Protein AF-A0A2A4IWB9-F1 (afdb_monomer_lite)

Organism: Heliothis virescens (NCBI:txid7102)

Structure (mmCIF, N/CA/C/O backbone):
data_AF-A0A2A4IWB9-F1
#
_entry.id   AF-A0A2A4IWB9-F1
#
loop_
_atom_site.group_PDB
_atom_site.id
_atom_site.type_symbol
_atom_site.label_atom_id
_atom_site.label_alt_id
_atom_site.label_comp_id
_atom_site.label_asym_id
_atom_site.label_entity_id
_atom_site.label_seq_id
_atom_site.pdbx_PDB_ins_code
_atom_site.Cartn_x
_atom_site.Cartn_y
_atom_site.Cartn_z
_atom_site.occupancy
_atom_site.B_iso_or_equiv
_atom_site.auth_seq_id
_atom_site.auth_comp_id
_atom_site.auth_asym_id
_atom_site.auth_atom_id
_atom_site.pdbx_PDB_model_num
ATOM 1 N N . VAL A 1 1 ? -9.520 -12.051 16.606 1.00 91.75 1 VAL A N 1
ATOM 2 C CA . VAL A 1 1 ? -8.739 -12.053 15.351 1.00 91.75 1 VAL A CA 1
ATOM 3 C C . VAL A 1 1 ? -8.852 -13.426 14.713 1.00 91.75 1 VAL A C 1
ATOM 5 O O . VAL A 1 1 ? -9.190 -14.359 15.436 1.00 91.75 1 VAL A O 1
ATOM 8 N N . ASP A 1 2 ? -8.651 -13.540 13.403 1.00 93.00 2 ASP A N 1
ATOM 9 C CA . ASP A 1 2 ? -8.650 -14.817 12.680 1.00 93.00 2 ASP A CA 1
ATOM 10 C C . ASP A 1 2 ? -7.258 -15.488 12.678 1.00 93.00 2 ASP A C 1
ATOM 12 O O . ASP A 1 2 ? -6.356 -15.073 13.409 1.00 93.00 2 ASP A O 1
ATOM 16 N N . ALA A 1 3 ? -7.080 -16.532 11.861 1.00 94.56 3 ALA A N 1
ATOM 17 C CA . ALA A 1 3 ? -5.820 -17.271 11.741 1.00 94.56 3 ALA A CA 1
ATOM 18 C C . ALA A 1 3 ? -4.653 -16.445 11.159 1.00 94.56 3 ALA A C 1
ATOM 20 O O . ALA A 1 3 ? -3.499 -16.801 11.378 1.00 94.56 3 ALA A O 1
ATOM 21 N N . LEU A 1 4 ? -4.934 -15.350 10.444 1.00 94.19 4 LEU A N 1
ATOM 22 C CA . LEU A 1 4 ? -3.927 -14.407 9.941 1.00 94.19 4 LEU A CA 1
ATOM 23 C C . LEU A 1 4 ? -3.646 -13.286 10.952 1.00 94.19 4 LEU A C 1
ATOM 25 O O . LEU A 1 4 ? -2.845 -12.386 10.697 1.00 94.19 4 LEU A O 1
ATOM 29 N N . GLY A 1 5 ? -4.314 -13.317 12.106 1.00 96.56 5 GLY A N 1
ATOM 30 C CA . GLY A 1 5 ? -4.298 -12.228 13.064 1.00 96.56 5 GLY A CA 1
ATOM 31 C C . GLY A 1 5 ? -5.115 -11.025 12.601 1.00 96.56 5 GLY A C 1
ATOM 32 O O . GLY A 1 5 ? -5.017 -9.979 13.234 1.00 96.56 5 GLY A O 1
ATOM 33 N N . ASP A 1 6 ? -5.930 -11.131 11.550 1.00 96.44 6 ASP A N 1
ATOM 34 C CA . ASP A 1 6 ? -6.782 -10.031 11.109 1.00 96.44 6 ASP A CA 1
ATOM 35 C C . ASP A 1 6 ? -7.928 -9.842 12.117 1.00 96.44 6 ASP A C 1
ATOM 37 O O . ASP A 1 6 ? -8.538 -10.797 12.613 1.00 96.44 6 ASP A O 1
ATOM 41 N N . ASN A 1 7 ? -8.243 -8.592 12.451 1.00 95.62 7 ASN A N 1
ATOM 42 C CA . ASN A 1 7 ? -9.539 -8.271 13.041 1.00 95.62 7 ASN A CA 1
ATOM 43 C C . ASN A 1 7 ? -10.563 -8.005 11.921 1.00 95.62 7 ASN A C 1
ATOM 45 O O . ASN A 1 7 ? -10.236 -8.107 10.740 1.00 95.62 7 ASN A O 1
ATOM 49 N N . LEU A 1 8 ? -11.803 -7.648 12.271 1.00 95.81 8 LEU A N 1
ATOM 50 C CA . LEU A 1 8 ? -12.841 -7.425 11.259 1.00 95.81 8 LEU A CA 1
ATOM 51 C C . LEU A 1 8 ? -12.489 -6.290 10.277 1.00 95.81 8 LEU A C 1
ATOM 53 O O . LEU A 1 8 ? -12.754 -6.422 9.087 1.00 95.81 8 LEU A O 1
ATOM 57 N N . VAL A 1 9 ? -11.839 -5.219 10.747 1.00 96.62 9 VAL A N 1
ATOM 58 C CA . VAL A 1 9 ? -11.395 -4.092 9.904 1.00 96.62 9 VAL A CA 1
ATOM 59 C C . VAL A 1 9 ? -10.368 -4.575 8.876 1.00 96.62 9 VAL A C 1
ATOM 61 O O . VAL A 1 9 ? -10.542 -4.351 7.677 1.00 96.62 9 VAL A O 1
ATOM 64 N N . THR A 1 10 ? -9.339 -5.305 9.316 1.00 97.38 10 THR A N 1
ATOM 65 C CA . THR A 1 10 ? -8.311 -5.862 8.423 1.00 97.38 10 THR A CA 1
ATOM 66 C C . THR A 1 10 ? -8.891 -6.911 7.470 1.00 97.38 10 THR A C 1
ATOM 68 O O . THR A 1 10 ? -8.558 -6.905 6.287 1.00 97.38 10 THR A O 1
ATOM 71 N N . ALA A 1 11 ? -9.820 -7.753 7.931 1.00 97.19 11 ALA A N 1
ATOM 72 C CA . ALA A 1 11 ? -10.489 -8.746 7.094 1.00 97.19 11 ALA A CA 1
ATOM 73 C C . ALA A 1 11 ? -11.358 -8.094 6.001 1.00 97.19 11 ALA A C 1
ATOM 75 O O . ALA A 1 11 ? -11.317 -8.524 4.846 1.00 97.19 11 ALA A O 1
ATOM 76 N N . CYS A 1 12 ? -12.098 -7.024 6.319 1.00 97.50 12 CYS A N 1
ATOM 77 C CA . CYS A 1 12 ? -12.828 -6.233 5.324 1.00 97.50 12 CYS A CA 1
ATOM 78 C C . CYS A 1 12 ? -11.873 -5.586 4.312 1.00 97.50 12 CYS A C 1
ATOM 80 O O . CYS A 1 12 ? -12.123 -5.651 3.109 1.00 97.50 12 CYS A O 1
ATOM 82 N N . ALA A 1 13 ? -10.750 -5.032 4.777 1.00 97.94 13 ALA A N 1
ATOM 83 C CA . ALA A 1 13 ? -9.735 -4.458 3.899 1.00 97.94 13 ALA A CA 1
ATOM 84 C C . ALA A 1 13 ? -9.101 -5.506 2.964 1.00 97.94 13 ALA A C 1
ATOM 86 O O . ALA A 1 13 ? -8.888 -5.259 1.773 1.00 97.94 13 ALA A O 1
ATOM 87 N N . ARG A 1 14 ? -8.871 -6.720 3.475 1.00 97.19 14 ARG A N 1
ATOM 88 C CA . ARG A 1 14 ? -8.419 -7.868 2.687 1.00 97.19 14 ARG A CA 1
ATOM 89 C C . ARG A 1 14 ? -9.464 -8.317 1.677 1.00 97.19 14 ARG A C 1
ATOM 91 O O . ARG A 1 14 ? -9.095 -8.660 0.561 1.00 97.19 14 ARG A O 1
ATOM 98 N N . ALA A 1 15 ? -10.743 -8.323 2.037 1.00 97.56 15 ALA A N 1
ATOM 99 C CA . ALA A 1 15 ? -11.825 -8.719 1.140 1.00 97.56 15 ALA A CA 1
ATOM 100 C C . ALA A 1 15 ? -12.001 -7.761 -0.052 1.00 97.56 15 ALA A C 1
ATOM 102 O O . ALA A 1 15 ? -12.502 -8.188 -1.092 1.00 97.56 15 ALA A O 1
ATOM 103 N N . GLY A 1 16 ? -11.547 -6.514 0.091 1.00 97.88 16 GLY A N 1
ATOM 104 C CA . GLY A 1 16 ? -11.518 -5.501 -0.958 1.00 97.88 16 GLY A CA 1
ATOM 105 C C . GLY A 1 16 ? -12.799 -4.688 -1.070 1.00 97.88 16 GLY A C 1
ATOM 106 O O . GLY A 1 16 ? -13.587 -4.614 -0.123 1.00 97.88 16 GLY A O 1
ATOM 107 N N . ASP A 1 17 ? -13.009 -4.074 -2.236 1.00 98.44 17 ASP A N 1
ATOM 108 C CA . ASP A 1 17 ? -14.052 -3.057 -2.432 1.00 98.44 17 ASP A CA 1
ATOM 109 C C . ASP A 1 17 ? -15.468 -3.589 -2.150 1.00 98.44 17 ASP A C 1
ATOM 111 O O . ASP A 1 17 ? -16.337 -2.837 -1.716 1.00 98.44 17 ASP A O 1
ATOM 115 N N . ARG A 1 18 ? -15.690 -4.906 -2.265 1.00 97.56 18 ARG A N 1
ATOM 116 C CA . ARG A 1 18 ? -16.959 -5.564 -1.899 1.00 97.56 18 ARG A CA 1
ATOM 117 C C . ARG A 1 18 ? -17.368 -5.375 -0.429 1.00 97.56 18 ARG A C 1
ATOM 119 O O . ARG A 1 18 ? -18.516 -5.617 -0.077 1.00 97.56 18 ARG A O 1
ATOM 126 N N . CYS A 1 19 ? -16.417 -5.037 0.443 1.00 97.75 19 CYS A N 1
ATOM 127 C CA . CYS A 1 19 ? -16.634 -4.804 1.869 1.00 97.75 19 CYS A CA 1
ATOM 128 C C . CYS A 1 19 ? -16.378 -3.343 2.264 1.00 97.75 19 CYS A C 1
ATOM 130 O O . CYS A 1 19 ? -16.340 -3.054 3.457 1.00 97.75 19 CYS A O 1
ATOM 132 N N . ALA A 1 20 ? -16.187 -2.429 1.310 1.00 96.50 20 ALA A N 1
ATOM 133 C CA . ALA A 1 20 ? -15.824 -1.046 1.607 1.00 96.50 20 ALA A CA 1
ATOM 134 C C . ALA A 1 20 ? -16.942 -0.268 2.325 1.00 96.50 20 ALA A C 1
ATOM 136 O O . ALA A 1 20 ? -16.641 0.466 3.260 1.00 96.50 20 ALA A O 1
ATOM 137 N N . ASP A 1 21 ? -18.214 -0.493 1.984 1.00 94.94 21 ASP A N 1
ATOM 138 C CA . ASP A 1 21 ? -19.341 0.139 2.692 1.00 94.94 21 ASP A CA 1
ATOM 139 C C . ASP A 1 21 ? -19.439 -0.348 4.142 1.00 94.94 21 ASP A C 1
ATOM 141 O O . ASP A 1 21 ? -19.580 0.444 5.074 1.00 94.94 21 ASP A O 1
ATOM 145 N N . VAL A 1 22 ? -19.281 -1.661 4.346 1.00 94.94 22 VAL A N 1
ATOM 146 C CA . VAL A 1 22 ? -19.213 -2.257 5.688 1.00 94.94 22 VAL A CA 1
ATOM 147 C C . VAL A 1 22 ? -18.039 -1.660 6.456 1.00 94.94 22 VAL A C 1
ATOM 149 O O . VAL A 1 22 ? -18.205 -1.228 7.590 1.00 94.94 22 VAL A O 1
ATOM 152 N N . LEU A 1 23 ? -16.862 -1.585 5.833 1.00 96.12 23 LEU A N 1
ATOM 153 C CA . LEU A 1 23 ? -15.671 -0.989 6.429 1.00 96.12 23 LEU A CA 1
ATOM 154 C C . LEU A 1 23 ? -15.901 0.477 6.816 1.00 96.12 23 LEU A C 1
ATOM 156 O O . LEU A 1 23 ? -15.485 0.886 7.895 1.00 96.12 23 LEU A O 1
ATOM 160 N N . SER A 1 24 ? -16.591 1.245 5.974 1.00 94.19 24 SER A N 1
ATOM 161 C CA . SER A 1 24 ? -16.942 2.640 6.245 1.00 94.19 24 SER A CA 1
ATOM 162 C C . SER A 1 24 ? -17.816 2.764 7.495 1.00 94.19 24 SER A C 1
ATOM 164 O O . SER A 1 24 ? -17.510 3.552 8.388 1.00 94.19 24 SER A O 1
ATOM 166 N N . GLU A 1 25 ? -18.837 1.913 7.633 1.00 91.81 25 GLU A N 1
ATOM 167 C CA . GLU A 1 25 ? -19.667 1.876 8.843 1.00 91.81 25 GLU A CA 1
ATOM 168 C C . GLU A 1 25 ? -18.884 1.437 10.088 1.00 91.81 25 GLU A C 1
ATOM 170 O O . GLU A 1 25 ? -19.118 1.970 11.172 1.00 91.81 25 GLU A O 1
ATOM 175 N N . LEU A 1 26 ? -17.930 0.508 9.949 1.00 91.94 26 LEU A N 1
ATOM 176 C CA . LEU A 1 26 ? -17.078 0.065 11.060 1.00 91.94 26 LEU A CA 1
ATOM 177 C C . LEU A 1 26 ? -16.132 1.163 11.563 1.00 91.94 26 LEU A C 1
ATOM 179 O O . LEU A 1 26 ? -15.784 1.172 12.744 1.00 91.94 26 LEU A O 1
ATOM 183 N N . LEU A 1 27 ? -15.697 2.059 10.675 1.00 90.94 27 LEU A N 1
ATOM 184 C CA . LEU A 1 27 ? -14.793 3.169 10.988 1.00 90.94 27 LEU A CA 1
ATOM 185 C C . LEU A 1 27 ? -15.536 4.433 11.434 1.00 90.94 27 LEU A C 1
ATOM 187 O O . LEU A 1 27 ? -14.923 5.355 11.972 1.00 90.94 27 LEU A O 1
ATOM 191 N N . ARG A 1 28 ? -16.856 4.487 11.235 1.00 85.88 28 ARG A N 1
ATOM 192 C CA . ARG A 1 28 ? -17.671 5.650 11.569 1.00 85.88 28 ARG A CA 1
ATOM 193 C C . ARG A 1 28 ? -17.711 5.873 13.082 1.00 85.88 28 ARG A C 1
ATOM 195 O O . ARG A 1 28 ? -18.301 5.089 13.824 1.00 85.88 28 ARG A O 1
ATOM 202 N N . SER A 1 29 ? -17.161 6.996 13.537 1.00 74.06 29 SER A N 1
ATOM 203 C CA . SER A 1 29 ? -17.349 7.453 14.916 1.00 74.06 29 SER A CA 1
ATOM 204 C C . SER A 1 29 ? -18.809 7.875 15.121 1.00 74.06 29 SER A C 1
ATOM 206 O O . SER A 1 29 ? -19.330 8.697 14.365 1.00 74.06 29 SER A O 1
ATOM 208 N N . ARG A 1 30 ? -19.497 7.290 16.108 1.00 76.69 30 ARG A N 1
ATOM 209 C CA . ARG A 1 30 ? -20.857 7.690 16.503 1.00 76.69 30 ARG A CA 1
ATOM 210 C C . ARG A 1 30 ? -20.791 8.360 17.871 1.00 76.69 30 ARG A C 1
ATOM 212 O O . ARG A 1 30 ? -20.402 7.718 18.839 1.00 76.69 30 ARG A O 1
ATOM 219 N N . ASP A 1 31 ? -21.169 9.635 17.925 1.00 72.69 31 ASP A N 1
ATOM 220 C CA . ASP A 1 31 ? -21.595 10.363 19.129 1.00 72.69 31 ASP A CA 1
ATOM 221 C C . ASP A 1 31 ? -20.774 10.089 20.403 1.00 72.69 31 ASP A C 1
ATOM 223 O O . ASP A 1 31 ? -21.306 9.703 21.444 1.00 72.69 31 ASP A O 1
ATOM 227 N N . GLY A 1 32 ? -19.449 10.258 20.321 1.00 72.50 32 GLY A N 1
ATOM 228 C CA . GLY A 1 32 ? -18.552 10.142 21.478 1.00 72.50 32 GLY A CA 1
ATOM 229 C C . GLY A 1 32 ? -18.387 8.726 22.041 1.00 72.50 32 GLY A C 1
ATOM 230 O O . GLY A 1 32 ? -17.746 8.560 23.077 1.00 72.50 32 GLY A O 1
ATOM 231 N N . GLN A 1 33 ? -18.933 7.703 21.377 1.00 75.75 33 GLN A N 1
ATOM 232 C CA . GLN A 1 33 ? -18.697 6.312 21.741 1.00 75.75 33 GLN A CA 1
ATOM 233 C C . GLN A 1 33 ? -17.322 5.856 21.238 1.00 75.75 33 GLN A C 1
ATOM 235 O O . GLN A 1 33 ? -16.928 6.200 20.118 1.00 75.75 33 GLN A O 1
ATOM 240 N N . PRO A 1 34 ? -16.581 5.066 22.034 1.00 71.06 34 PRO A N 1
ATOM 241 C CA . PRO A 1 34 ? -15.329 4.487 21.578 1.00 71.06 34 PRO A CA 1
ATOM 242 C C . PRO A 1 34 ? -15.585 3.555 20.381 1.00 71.06 34 PRO A C 1
ATOM 244 O O . PRO A 1 34 ? -16.632 2.900 20.321 1.00 71.06 34 PRO A O 1
ATOM 247 N N . PRO A 1 35 ? -14.644 3.463 19.427 1.00 74.75 35 PRO A N 1
ATOM 248 C CA . PRO A 1 35 ? -14.807 2.589 18.276 1.00 74.75 35 PRO A CA 1
ATOM 249 C C . PRO A 1 35 ? -14.941 1.129 18.731 1.00 74.75 35 PRO A C 1
ATOM 251 O O . PRO A 1 35 ? -14.172 0.647 19.564 1.00 74.75 35 PRO A O 1
ATOM 254 N N . LEU A 1 36 ? -15.926 0.417 18.171 1.00 78.12 36 LEU A N 1
ATOM 255 C CA . LEU A 1 36 ? -16.215 -0.984 18.517 1.00 78.12 36 LEU A CA 1
ATOM 256 C C . LEU A 1 36 ? -15.056 -1.927 18.169 1.00 78.12 36 LEU A C 1
ATOM 258 O O . LEU A 1 36 ? -14.877 -2.973 18.792 1.00 78.12 36 LEU A O 1
ATOM 262 N N . PHE A 1 37 ? -14.265 -1.548 17.170 1.00 85.19 37 PHE A N 1
ATOM 263 C CA . PHE A 1 37 ? -13.088 -2.275 16.722 1.00 85.19 37 PHE A CA 1
ATOM 264 C C . PHE A 1 37 ? -11.850 -1.403 16.883 1.00 85.19 37 PHE A C 1
ATOM 266 O O . PHE A 1 37 ? -11.936 -0.182 16.949 1.00 85.19 37 PHE A O 1
ATOM 273 N N . ARG A 1 38 ? -10.678 -2.037 16.927 1.00 89.44 38 ARG A N 1
ATOM 274 C CA . ARG A 1 38 ? -9.390 -1.337 16.909 1.00 89.44 38 ARG A CA 1
ATOM 275 C C . ARG A 1 38 ? -8.975 -1.130 15.445 1.00 89.44 38 ARG A C 1
ATOM 277 O O . ARG A 1 38 ? -8.496 -2.096 14.852 1.00 89.44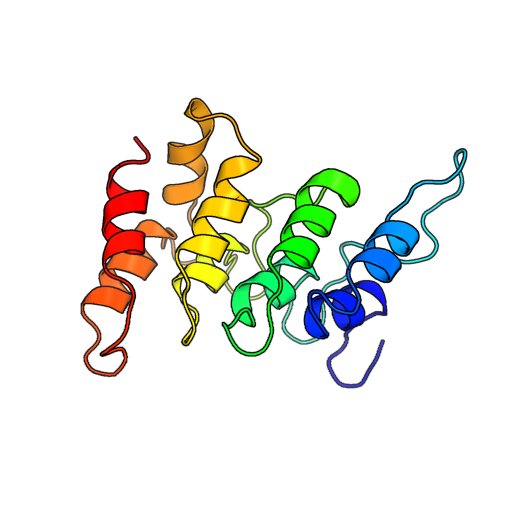 38 ARG A O 1
ATOM 284 N N . PRO A 1 39 ? -9.175 0.052 14.833 1.00 89.69 39 PRO A N 1
ATOM 285 C CA . PRO A 1 39 ? -8.870 0.251 13.414 1.00 89.69 39 PRO A CA 1
ATOM 286 C C . PRO A 1 39 ? -7.379 0.062 13.107 1.00 89.69 39 PRO A C 1
ATOM 288 O O . PRO A 1 39 ? -7.037 -0.650 12.169 1.00 89.69 39 PRO A O 1
ATOM 291 N N . HIS A 1 40 ? -6.496 0.576 13.964 1.00 91.50 40 HIS A N 1
ATOM 292 C CA . HIS A 1 40 ? -5.035 0.469 13.822 1.00 91.50 40 HIS A CA 1
ATOM 293 C C . HIS A 1 40 ? -4.458 -0.858 14.348 1.00 91.50 40 HIS A C 1
ATOM 295 O O . HIS A 1 40 ? -3.298 -0.944 14.734 1.00 91.50 40 HIS A O 1
ATOM 301 N N . HIS A 1 41 ? -5.276 -1.910 14.420 1.00 94.38 41 HIS A N 1
ATOM 302 C CA . HIS A 1 41 ? -4.796 -3.248 14.757 1.00 94.38 41 HIS A CA 1
ATOM 303 C C . HIS A 1 41 ? -3.837 -3.758 13.678 1.00 94.38 41 HIS A C 1
ATOM 305 O O . HIS A 1 41 ? -4.150 -3.693 12.487 1.00 94.38 41 HIS A O 1
ATOM 311 N N . THR A 1 42 ? -2.708 -4.322 14.100 1.00 96.88 42 THR A N 1
ATOM 312 C CA . THR A 1 42 ? -1.758 -4.998 13.216 1.00 96.88 42 THR A CA 1
ATOM 313 C C . THR A 1 42 ? -1.963 -6.507 13.264 1.00 96.88 42 THR A C 1
ATOM 315 O O . THR A 1 42 ? -2.146 -7.100 14.328 1.00 96.88 42 THR A O 1
ATOM 318 N N . ASN A 1 43 ? -1.975 -7.143 12.095 1.00 97.31 43 ASN A N 1
ATOM 319 C CA . ASN A 1 43 ? -2.145 -8.589 11.992 1.00 97.31 43 ASN A CA 1
ATOM 320 C C . ASN A 1 43 ? -0.848 -9.355 12.315 1.00 97.31 43 ASN A C 1
ATOM 322 O O . ASN A 1 43 ? 0.149 -8.761 12.726 1.00 97.31 43 ASN A O 1
ATOM 326 N N . ALA A 1 44 ? -0.837 -10.679 12.121 1.00 96.94 44 ALA A N 1
ATOM 327 C CA . ALA A 1 44 ? 0.338 -11.506 12.418 1.00 96.94 44 ALA A CA 1
ATOM 328 C C . ALA A 1 44 ? 1.572 -11.143 11.567 1.00 96.94 44 ALA A C 1
ATOM 330 O O . ALA A 1 44 ? 2.703 -11.422 11.964 1.00 96.94 44 ALA A O 1
ATOM 331 N N . ASP A 1 45 ? 1.370 -10.480 10.424 1.00 95.69 45 ASP A N 1
ATOM 332 C CA . ASP A 1 45 ? 2.446 -9.956 9.586 1.00 95.69 45 ASP A CA 1
ATOM 333 C C . ASP A 1 45 ? 2.931 -8.563 9.994 1.00 95.69 45 ASP A C 1
ATOM 335 O O . ASP A 1 45 ? 3.889 -8.064 9.407 1.00 95.69 45 ASP A O 1
ATOM 339 N N . GLY A 1 46 ? 2.317 -7.950 11.007 1.00 97.50 46 GLY A N 1
ATOM 340 C CA . GLY A 1 46 ? 2.608 -6.579 11.405 1.00 97.50 46 GLY A CA 1
ATOM 341 C C . GLY A 1 46 ? 1.943 -5.531 10.512 1.00 97.50 46 GLY A C 1
ATOM 342 O O . GLY A 1 46 ? 2.355 -4.375 10.538 1.00 97.50 46 GLY A O 1
ATOM 343 N N . TYR A 1 47 ? 0.935 -5.919 9.724 1.00 98.31 47 TYR A N 1
ATOM 344 C CA . TYR A 1 47 ? 0.230 -5.039 8.794 1.00 98.31 47 TYR A CA 1
ATOM 345 C C . TYR A 1 47 ? -1.058 -4.491 9.392 1.00 98.31 47 TYR A C 1
ATOM 347 O O . TYR A 1 47 ? -1.893 -5.240 9.900 1.00 98.31 47 TYR A O 1
ATOM 355 N N . THR A 1 48 ? -1.253 -3.182 9.251 1.00 98.12 48 THR A N 1
ATOM 356 C CA . THR A 1 48 ? -2.566 -2.550 9.437 1.00 98.12 48 THR A CA 1
ATOM 357 C C . THR A 1 48 ? -3.497 -2.864 8.260 1.00 98.12 48 THR A C 1
ATOM 359 O O . THR A 1 48 ? -3.077 -3.374 7.216 1.00 98.12 48 THR A O 1
ATOM 362 N N . ALA A 1 49 ? -4.776 -2.509 8.388 1.00 98.31 49 ALA A N 1
ATOM 363 C CA . ALA A 1 49 ? -5.742 -2.636 7.298 1.00 98.31 49 ALA A CA 1
ATOM 364 C C . ALA A 1 49 ? -5.298 -1.912 6.007 1.00 98.31 49 ALA A C 1
ATOM 366 O O . ALA A 1 49 ? -5.481 -2.451 4.915 1.00 98.31 49 ALA A O 1
ATOM 367 N N . LEU A 1 50 ? -4.657 -0.739 6.116 1.00 98.56 50 LEU A N 1
ATOM 368 C CA . LEU A 1 50 ? -4.175 0.022 4.956 1.00 98.56 50 LEU A CA 1
ATOM 369 C C . LEU A 1 50 ? -3.012 -0.683 4.239 1.00 98.56 50 LEU A C 1
ATOM 371 O O . LEU A 1 50 ? -3.002 -0.744 3.007 1.00 98.56 50 LEU A O 1
ATOM 375 N N . HIS A 1 51 ? -2.085 -1.284 4.988 1.00 98.69 51 HIS A N 1
ATOM 376 C CA . HIS A 1 51 ? -1.002 -2.105 4.436 1.00 98.69 51 HIS A CA 1
ATOM 377 C C . HIS A 1 51 ? -1.542 -3.314 3.656 1.00 98.69 51 HIS A C 1
ATOM 379 O O . HIS A 1 51 ? -1.138 -3.571 2.516 1.00 98.69 51 HIS A O 1
ATOM 385 N N . VAL A 1 52 ? -2.506 -4.035 4.239 1.00 98.44 52 VAL A N 1
ATOM 386 C CA . VAL A 1 52 ? -3.151 -5.188 3.590 1.00 98.44 52 VAL A CA 1
ATOM 387 C C . VAL A 1 52 ? -3.890 -4.761 2.322 1.00 98.44 52 VAL A C 1
ATOM 389 O O . VAL A 1 52 ? -3.725 -5.393 1.277 1.00 98.44 52 VAL A O 1
ATOM 392 N N . ALA A 1 53 ? -4.664 -3.672 2.383 1.00 98.44 53 ALA A N 1
ATOM 393 C CA . ALA A 1 53 ? -5.422 -3.192 1.233 1.00 98.44 53 ALA A CA 1
ATOM 394 C C . ALA A 1 53 ? -4.506 -2.796 0.057 1.00 98.44 53 ALA A C 1
ATOM 396 O O . ALA A 1 53 ? -4.771 -3.138 -1.097 1.00 98.44 53 ALA A O 1
ATOM 397 N N . SER A 1 54 ? -3.405 -2.113 0.372 1.00 98.50 54 SER A N 1
ATOM 398 C CA . SER A 1 54 ? -2.457 -1.578 -0.609 1.00 98.50 54 SER A CA 1
ATOM 399 C C . SER A 1 54 ? -1.608 -2.672 -1.265 1.00 98.50 54 SER A C 1
ATOM 401 O O . SER A 1 54 ? -1.419 -2.661 -2.479 1.00 98.50 54 SER A O 1
ATOM 403 N N . SER A 1 55 ? -1.139 -3.656 -0.490 1.00 97.75 55 SER A N 1
ATOM 404 C CA . SER A 1 55 ? -0.310 -4.761 -1.004 1.00 97.75 55 SER A CA 1
ATOM 405 C C . SER A 1 55 ? -1.081 -5.753 -1.881 1.00 97.75 55 SER A C 1
ATOM 407 O O . SER A 1 55 ? -0.518 -6.301 -2.831 1.00 97.75 55 SER A O 1
ATOM 409 N N . GLN A 1 56 ? -2.361 -5.994 -1.578 1.00 97.69 56 GLN A N 1
ATOM 410 C CA . GLN A 1 56 ? -3.160 -7.047 -2.223 1.00 97.69 56 GLN A CA 1
ATOM 411 C C . GLN A 1 56 ? -4.073 -6.555 -3.339 1.00 97.69 56 GLN A C 1
ATOM 413 O O . GLN A 1 56 ? -4.806 -7.356 -3.929 1.00 97.69 56 GLN A O 1
ATOM 418 N N . HIS A 1 57 ? -4.058 -5.257 -3.625 1.00 98.00 57 HIS A N 1
ATOM 419 C CA . HIS A 1 57 ? -4.772 -4.703 -4.761 1.00 98.00 57 HIS A CA 1
ATOM 420 C C . HIS A 1 57 ? -4.395 -5.415 -6.067 1.00 98.00 57 HIS A C 1
ATOM 422 O O . HIS A 1 57 ? -3.248 -5.795 -6.281 1.00 98.00 57 HIS A O 1
ATOM 428 N N . SER A 1 58 ? -5.388 -5.626 -6.926 1.00 96.19 58 SER A N 1
ATOM 429 C CA . SER A 1 58 ? -5.207 -6.123 -8.288 1.00 96.19 58 SER A CA 1
ATOM 430 C C . SER A 1 58 ? -6.443 -5.787 -9.119 1.00 96.19 58 SER A C 1
ATOM 432 O O . SER A 1 58 ? -7.514 -5.542 -8.561 1.00 96.19 58 SER A O 1
ATOM 434 N N . ALA A 1 59 ? -6.335 -5.885 -10.444 1.00 92.12 59 ALA A N 1
ATOM 435 C CA . ALA A 1 59 ? -7.478 -5.708 -11.339 1.00 92.12 59 ALA A CA 1
ATOM 436 C C . ALA A 1 59 ? -8.630 -6.700 -11.061 1.00 92.12 59 ALA A C 1
ATOM 438 O O . ALA A 1 59 ? -9.796 -6.340 -11.179 1.00 92.12 59 ALA A O 1
ATOM 439 N N . ALA A 1 60 ? -8.318 -7.939 -10.655 1.00 95.38 60 ALA A N 1
ATOM 440 C CA . ALA A 1 60 ? -9.325 -8.962 -10.349 1.00 95.38 60 ALA A CA 1
ATOM 441 C C . ALA A 1 60 ? -9.991 -8.774 -8.974 1.00 95.38 60 ALA A C 1
ATOM 443 O O . ALA A 1 60 ? -11.072 -9.304 -8.727 1.00 95.38 60 ALA A O 1
ATOM 444 N N . ASN A 1 61 ? -9.341 -8.048 -8.064 1.00 96.88 61 ASN A N 1
ATOM 445 C CA . ASN A 1 61 ? -9.860 -7.767 -6.734 1.00 96.88 61 ASN A CA 1
ATOM 446 C C . ASN A 1 61 ? -9.444 -6.351 -6.313 1.00 96.88 61 ASN A C 1
ATOM 448 O O . ASN A 1 61 ? -8.407 -6.137 -5.668 1.00 96.88 61 ASN A O 1
ATOM 452 N N . SER A 1 62 ? -10.248 -5.379 -6.745 1.00 97.81 62 SER A N 1
ATOM 453 C CA . SER A 1 62 ? -9.996 -3.966 -6.487 1.00 97.81 62 SER A CA 1
ATOM 454 C C . SER A 1 62 ? -10.146 -3.631 -5.001 1.00 97.81 62 SER A C 1
ATOM 456 O O . SER A 1 62 ? -10.921 -4.238 -4.262 1.00 97.81 62 SER A O 1
ATOM 458 N N . ARG A 1 63 ? -9.348 -2.650 -4.581 1.00 98.56 63 ARG A N 1
ATOM 459 C CA . ARG A 1 63 ? -9.228 -2.131 -3.209 1.00 98.56 63 ARG A CA 1
ATOM 460 C C . ARG A 1 63 ? -9.139 -0.605 -3.201 1.00 98.56 63 ARG A C 1
ATOM 462 O O . ARG A 1 63 ? -8.719 -0.018 -2.209 1.00 98.56 63 ARG A O 1
ATOM 469 N N . LEU A 1 64 ? -9.464 0.044 -4.321 1.00 98.44 64 LEU A N 1
ATOM 470 C CA . LEU A 1 64 ? -9.331 1.494 -4.466 1.00 98.44 64 LEU A CA 1
ATOM 471 C C . LEU A 1 64 ? -10.297 2.217 -3.527 1.00 98.44 64 LEU A C 1
ATOM 473 O O . LEU A 1 64 ? -9.905 3.169 -2.852 1.00 98.44 64 LEU A O 1
ATOM 477 N N . HIS A 1 65 ? -11.542 1.741 -3.447 1.00 98.31 65 HIS A N 1
ATOM 478 C CA . HIS A 1 65 ? -12.537 2.311 -2.550 1.00 98.31 65 HIS A CA 1
ATOM 479 C C . HIS A 1 65 ? -12.222 1.972 -1.091 1.00 98.31 65 HIS A C 1
ATOM 481 O O . HIS A 1 65 ? -12.290 2.849 -0.235 1.00 98.31 65 HIS A O 1
ATOM 487 N N . THR A 1 66 ? -11.767 0.748 -0.814 1.00 98.50 66 THR A N 1
ATOM 488 C CA . THR A 1 66 ? -11.253 0.352 0.505 1.00 98.50 66 THR A CA 1
ATOM 489 C C . THR A 1 66 ? -10.135 1.280 0.992 1.00 98.50 66 THR A C 1
ATOM 491 O O . THR A 1 66 ? -10.194 1.765 2.120 1.00 98.50 66 THR A O 1
ATOM 494 N N . VAL A 1 67 ? -9.125 1.555 0.159 1.00 98.44 67 VAL A N 1
ATOM 495 C CA . VAL A 1 67 ? -8.008 2.449 0.509 1.00 98.44 67 VAL A CA 1
ATOM 496 C C . VAL A 1 67 ? -8.494 3.878 0.738 1.00 98.44 67 VAL A C 1
ATOM 498 O O . VAL A 1 67 ? -8.099 4.497 1.725 1.00 98.44 67 VAL A O 1
ATOM 501 N N . HIS A 1 68 ? -9.397 4.381 -0.108 1.00 97.81 68 HIS A N 1
ATOM 502 C CA . HIS A 1 68 ? -10.031 5.681 0.106 1.00 97.81 68 HIS A CA 1
ATOM 503 C C . HIS A 1 68 ? -10.751 5.748 1.460 1.00 97.81 68 HIS A C 1
ATOM 505 O O . HIS A 1 68 ? -10.529 6.686 2.219 1.00 97.81 68 HIS A O 1
ATOM 511 N N . VAL A 1 69 ? -11.565 4.741 1.794 1.00 97.44 69 VAL A N 1
ATOM 512 C CA . VAL A 1 69 ? -12.285 4.676 3.072 1.00 97.44 69 VAL A CA 1
ATOM 513 C C . VAL A 1 69 ? -11.316 4.693 4.255 1.00 97.44 69 VAL A C 1
ATOM 515 O O . VAL A 1 69 ? -11.519 5.458 5.194 1.00 97.44 69 VAL A O 1
ATOM 518 N N . LEU A 1 70 ? -10.237 3.910 4.205 1.00 97.56 70 LEU A N 1
ATOM 519 C CA . LEU A 1 70 ? -9.248 3.852 5.285 1.00 97.56 70 LEU A CA 1
ATOM 520 C C . LEU A 1 70 ? -8.541 5.196 5.504 1.00 97.56 70 LEU A C 1
ATOM 522 O O . LEU A 1 70 ? -8.414 5.631 6.645 1.00 97.56 70 LEU A O 1
ATOM 526 N N . ILE A 1 71 ? -8.121 5.873 4.433 1.00 96.88 71 ILE A N 1
ATOM 527 C CA . ILE A 1 71 ? -7.421 7.162 4.538 1.00 96.88 71 ILE A CA 1
ATOM 528 C C . ILE A 1 71 ? -8.394 8.276 4.950 1.00 96.88 71 ILE A C 1
ATOM 530 O O . ILE A 1 71 ? -8.151 8.985 5.922 1.00 96.88 71 ILE A O 1
ATOM 534 N N . VAL A 1 72 ? -9.509 8.426 4.230 1.00 94.56 72 VAL A N 1
ATOM 535 C CA . VAL A 1 72 ? -10.387 9.604 4.336 1.00 94.56 72 VAL A CA 1
ATOM 536 C C . VAL A 1 72 ? -11.385 9.493 5.486 1.00 94.56 72 VAL A C 1
ATOM 538 O O . VAL A 1 72 ? -11.650 10.481 6.165 1.00 94.56 72 VAL A O 1
ATOM 541 N N . HIS A 1 73 ? -11.949 8.307 5.718 1.00 91.50 73 HIS A N 1
ATOM 542 C CA . HIS A 1 73 ? -12.953 8.097 6.768 1.00 91.50 73 HIS A CA 1
ATOM 543 C C . HIS A 1 73 ? -12.361 7.439 8.015 1.00 91.50 73 HIS A C 1
ATOM 545 O O . HIS A 1 73 ? -12.795 7.733 9.125 1.00 91.50 73 HIS A O 1
ATOM 551 N N . GLY A 1 74 ? -11.363 6.571 7.838 1.00 92.19 74 GLY A N 1
ATOM 552 C CA . GLY A 1 74 ? -10.675 5.887 8.930 1.00 92.19 74 GLY A CA 1
ATOM 553 C C . GLY A 1 74 ? -9.548 6.685 9.577 1.00 92.19 74 GLY A C 1
ATOM 554 O O . GLY A 1 74 ? -9.084 6.280 10.638 1.00 92.19 74 GLY A O 1
ATOM 555 N N . GLY A 1 75 ? -9.088 7.776 8.953 1.00 92.56 75 GLY A N 1
ATOM 556 C CA . GLY A 1 75 ? -7.991 8.595 9.473 1.00 92.56 75 GLY A CA 1
ATOM 557 C C . GLY A 1 75 ? -6.653 7.856 9.560 1.00 92.56 75 GLY A C 1
ATOM 558 O O . GLY A 1 75 ? -5.832 8.183 10.413 1.00 92.56 75 GLY A O 1
ATOM 559 N N . PHE A 1 76 ? -6.437 6.834 8.726 1.00 96.25 76 PHE A N 1
ATOM 560 C CA . PHE A 1 76 ? -5.170 6.105 8.708 1.00 96.25 76 PHE A CA 1
ATOM 561 C C . PHE A 1 76 ? -4.044 7.007 8.206 1.00 96.25 76 PHE A C 1
ATOM 563 O O . PHE A 1 76 ? -4.162 7.638 7.153 1.00 96.25 76 PHE A O 1
ATOM 570 N N . ASP A 1 77 ? -2.929 7.010 8.933 1.00 95.69 77 ASP A N 1
ATOM 571 C CA . ASP A 1 77 ? -1.718 7.699 8.513 1.00 95.69 77 ASP A CA 1
ATOM 572 C C . ASP A 1 77 ? -1.039 6.903 7.390 1.00 95.69 77 ASP A C 1
ATOM 574 O O . ASP A 1 77 ? -0.615 5.761 7.563 1.00 95.69 77 ASP A O 1
ATOM 578 N N . ILE A 1 78 ? -0.936 7.509 6.207 1.00 96.38 78 ILE A N 1
ATOM 579 C CA . ILE A 1 78 ? -0.287 6.893 5.044 1.00 96.38 78 ILE A CA 1
ATOM 580 C C . ILE A 1 78 ? 1.228 6.710 5.237 1.00 96.38 78 ILE A C 1
ATOM 582 O O . ILE A 1 78 ? 1.850 5.935 4.507 1.00 96.38 78 ILE A O 1
ATOM 586 N N . THR A 1 79 ? 1.822 7.438 6.183 1.00 97.06 79 THR A N 1
ATOM 587 C CA . THR A 1 79 ? 3.245 7.370 6.531 1.00 97.06 79 THR A CA 1
ATOM 588 C C . THR A 1 79 ? 3.535 6.399 7.674 1.00 97.06 79 THR A C 1
ATOM 590 O O . THR A 1 79 ? 4.703 6.145 7.973 1.00 97.06 79 THR A O 1
ATOM 593 N N . GLU A 1 80 ? 2.495 5.798 8.265 1.00 97.44 80 GLU A N 1
ATOM 594 C CA . GLU A 1 80 ? 2.641 4.698 9.214 1.00 97.44 80 GLU A CA 1
ATOM 595 C C . GLU A 1 80 ? 3.331 3.523 8.511 1.00 97.44 80 GLU A C 1
ATOM 597 O O . GLU A 1 80 ? 2.859 3.037 7.482 1.00 97.44 80 GLU A O 1
ATOM 602 N N . GLY A 1 81 ? 4.475 3.101 9.047 1.00 97.81 81 GLY A N 1
ATOM 603 C CA . GLY A 1 81 ? 5.199 1.929 8.571 1.00 97.81 81 GLY A CA 1
ATOM 604 C C . GLY A 1 81 ? 4.706 0.652 9.243 1.00 97.81 81 GLY A C 1
ATOM 605 O O . GLY A 1 81 ? 4.254 0.673 10.389 1.00 97.81 81 GLY A O 1
ATOM 606 N N . ASP A 1 82 ? 4.825 -0.475 8.548 1.00 97.75 82 ASP A N 1
ATOM 607 C CA . ASP A 1 82 ? 4.594 -1.787 9.145 1.00 97.75 82 ASP A CA 1
ATOM 608 C C . ASP A 1 82 ? 5.563 -2.103 10.308 1.00 97.75 82 ASP A C 1
ATOM 610 O O . ASP A 1 82 ? 6.603 -1.465 10.495 1.00 97.75 82 ASP A O 1
ATOM 614 N N . LEU A 1 83 ? 5.243 -3.136 11.097 1.00 96.94 83 LEU A N 1
ATOM 615 C CA . LEU A 1 83 ? 6.084 -3.522 12.241 1.00 96.94 83 LEU A CA 1
ATOM 616 C C . LEU A 1 83 ? 7.396 -4.225 11.854 1.00 96.94 83 LEU A C 1
ATOM 618 O O . LEU A 1 83 ? 8.275 -4.365 12.703 1.00 96.94 83 LEU A O 1
ATOM 622 N N . LYS A 1 84 ? 7.522 -4.728 10.621 1.00 94.62 84 LYS A N 1
ATOM 623 C CA . LYS A 1 84 ? 8.658 -5.572 10.211 1.00 94.62 84 LYS A CA 1
ATOM 624 C C . LYS A 1 84 ? 9.787 -4.753 9.592 1.00 94.62 84 LYS A C 1
ATOM 626 O O . LYS A 1 84 ? 10.942 -4.916 9.975 1.00 94.62 84 LYS A O 1
ATOM 631 N N . GLY A 1 85 ? 9.463 -3.919 8.611 1.00 96.12 85 GLY A N 1
ATOM 632 C CA . GLY A 1 85 ? 10.415 -3.154 7.811 1.00 96.12 85 GLY A CA 1
ATOM 633 C C . GLY A 1 85 ? 10.191 -1.645 7.854 1.00 96.12 85 GLY A C 1
ATOM 634 O O . GLY A 1 85 ? 10.987 -0.910 7.270 1.00 96.12 85 GLY A O 1
ATOM 635 N N . GLY A 1 86 ? 9.139 -1.170 8.526 1.00 98.19 86 GLY A N 1
ATOM 636 C CA . GLY A 1 86 ? 8.661 0.205 8.421 1.00 98.19 86 GLY A CA 1
ATOM 637 C C . GLY A 1 86 ? 8.184 0.547 7.014 1.00 98.19 86 GLY A C 1
ATOM 638 O O . GLY A 1 86 ? 8.224 1.714 6.628 1.00 98.19 86 GLY A O 1
ATOM 639 N N . ASP A 1 87 ? 7.796 -0.453 6.219 1.00 98.62 87 ASP A N 1
ATOM 640 C CA . ASP A 1 87 ? 7.241 -0.210 4.894 1.00 98.62 87 ASP A CA 1
ATOM 641 C C . ASP A 1 87 ? 5.869 0.422 5.064 1.00 98.62 87 ASP A C 1
ATOM 643 O O . ASP A 1 87 ? 4.967 -0.183 5.635 1.00 98.62 87 ASP A O 1
ATOM 647 N N . THR A 1 88 ? 5.709 1.642 4.562 1.00 98.69 88 THR A N 1
ATOM 648 C CA . THR A 1 88 ? 4.395 2.284 4.529 1.00 98.69 88 THR A CA 1
ATOM 649 C C . THR A 1 88 ? 3.483 1.599 3.519 1.00 98.69 88 THR A C 1
ATOM 651 O O . THR A 1 88 ? 3.924 0.878 2.617 1.00 98.69 88 THR A O 1
ATOM 654 N N . ALA A 1 89 ? 2.191 1.900 3.579 1.00 98.50 89 ALA A N 1
ATOM 655 C CA . ALA A 1 89 ? 1.229 1.419 2.594 1.00 98.50 89 ALA A CA 1
ATOM 656 C C . ALA A 1 89 ? 1.656 1.700 1.135 1.00 98.50 89 ALA A C 1
ATOM 658 O O . ALA A 1 89 ? 1.458 0.859 0.254 1.00 98.50 89 ALA A O 1
ATOM 659 N N . LEU A 1 90 ? 2.298 2.849 0.883 1.00 98.69 90 LEU A N 1
ATOM 660 C CA . LEU A 1 90 ? 2.800 3.209 -0.442 1.00 98.69 90 LEU A CA 1
ATOM 661 C C . LEU A 1 90 ? 4.002 2.346 -0.868 1.00 98.69 90 LEU A C 1
ATOM 663 O O . LEU A 1 90 ? 4.071 1.950 -2.032 1.00 98.69 90 LEU A O 1
ATOM 667 N N . HIS A 1 91 ? 4.912 2.001 0.053 1.00 98.75 91 HIS A N 1
ATOM 668 C CA . HIS A 1 91 ? 5.994 1.047 -0.229 1.00 98.75 91 HIS A CA 1
ATOM 669 C C . HIS A 1 91 ? 5.424 -0.291 -0.696 1.00 98.75 91 HIS A C 1
ATOM 671 O O . HIS A 1 91 ? 5.849 -0.831 -1.719 1.00 98.75 91 HIS A O 1
ATOM 677 N N . LEU A 1 92 ? 4.418 -0.794 0.023 1.00 98.50 92 LEU A N 1
ATOM 678 C CA . LEU A 1 92 ? 3.794 -2.074 -0.281 1.00 98.50 92 LEU A CA 1
ATOM 679 C C . LEU A 1 92 ? 3.021 -2.059 -1.609 1.00 98.50 92 LEU A C 1
ATOM 681 O O . LEU A 1 92 ? 3.110 -3.027 -2.362 1.00 98.50 92 LEU A O 1
ATOM 685 N N . ALA A 1 93 ? 2.310 -0.972 -1.935 1.00 98.38 93 ALA A N 1
ATOM 686 C CA . ALA A 1 93 ? 1.621 -0.828 -3.223 1.00 98.38 93 ALA A CA 1
ATOM 687 C C . ALA A 1 93 ? 2.606 -0.809 -4.403 1.00 98.38 93 ALA A C 1
ATOM 689 O O . ALA A 1 93 ? 2.413 -1.502 -5.403 1.00 98.38 93 ALA A O 1
ATOM 690 N N . VAL A 1 94 ? 3.694 -0.043 -4.273 1.00 98.19 94 VAL A N 1
ATOM 691 C CA . VAL A 1 94 ? 4.754 0.039 -5.287 1.00 98.19 94 VAL A CA 1
ATOM 692 C C . VAL A 1 94 ? 5.476 -1.298 -5.440 1.00 98.19 94 VAL A C 1
ATOM 694 O O . VAL A 1 94 ? 5.798 -1.716 -6.549 1.00 98.19 94 VAL A O 1
ATOM 697 N N . ASN A 1 95 ? 5.735 -1.997 -4.338 1.00 96.00 95 ASN A N 1
ATOM 698 C CA . ASN A 1 95 ? 6.469 -3.254 -4.365 1.00 96.00 95 ASN A CA 1
ATOM 699 C C . ASN A 1 95 ? 5.580 -4.488 -4.604 1.00 96.00 95 ASN A C 1
ATOM 701 O O . ASN A 1 95 ? 6.090 -5.612 -4.587 1.00 96.00 95 ASN A O 1
ATOM 705 N N . SER A 1 96 ? 4.278 -4.308 -4.836 1.00 95.06 96 SER A N 1
ATOM 706 C CA . SER A 1 96 ? 3.349 -5.409 -5.087 1.00 95.06 96 SER A CA 1
ATOM 707 C C . SER A 1 96 ? 3.617 -6.077 -6.446 1.00 95.06 96 SER A C 1
ATOM 709 O O . SER A 1 96 ? 3.924 -5.389 -7.423 1.00 95.06 96 SER A O 1
ATOM 711 N N . PRO A 1 97 ? 3.456 -7.411 -6.568 1.00 92.94 97 PRO A N 1
ATOM 712 C CA . PRO A 1 97 ? 3.450 -8.094 -7.864 1.00 92.94 97 PRO A CA 1
ATOM 713 C C . PRO A 1 97 ? 2.373 -7.568 -8.822 1.00 92.94 97 P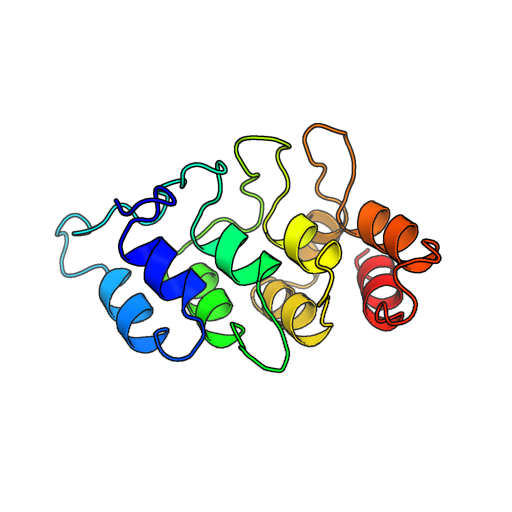RO A C 1
ATOM 715 O O . PRO A 1 97 ? 2.556 -7.625 -10.033 1.00 92.94 97 PRO A O 1
ATOM 718 N N . ASN A 1 98 ? 1.278 -7.041 -8.269 1.00 94.69 98 ASN A N 1
ATOM 719 C CA . ASN A 1 98 ? 0.148 -6.475 -9.003 1.00 94.69 98 ASN A CA 1
ATOM 720 C C . ASN A 1 98 ? 0.138 -4.942 -8.910 1.00 94.69 98 ASN A C 1
ATOM 722 O O . ASN A 1 98 ? -0.931 -4.342 -8.808 1.00 94.69 98 ASN A O 1
ATOM 726 N N . CYS A 1 99 ? 1.320 -4.315 -8.863 1.00 96.62 99 CYS A N 1
ATOM 727 C CA . CYS A 1 99 ? 1.443 -2.861 -8.796 1.00 96.62 99 CYS A CA 1
ATOM 728 C C . CYS A 1 99 ? 0.574 -2.199 -9.878 1.00 96.62 99 CYS A C 1
ATOM 730 O O . CYS A 1 99 ? 0.661 -2.556 -11.053 1.00 96.62 99 CYS A O 1
ATOM 732 N N . ASP A 1 100 ? -0.254 -1.239 -9.469 1.00 96.81 100 ASP A N 1
ATOM 733 C CA . ASP A 1 100 ? -1.194 -0.532 -10.335 1.00 96.81 100 ASP A CA 1
ATOM 734 C C . ASP A 1 100 ? -1.056 0.974 -10.109 1.00 96.81 100 ASP A C 1
ATOM 736 O O . ASP A 1 100 ? -1.133 1.462 -8.976 1.00 96.81 100 ASP A O 1
ATOM 740 N N . LEU A 1 101 ? -0.893 1.723 -11.200 1.00 97.62 101 LEU A N 1
ATOM 741 C CA . LEU A 1 101 ? -0.863 3.178 -11.178 1.00 97.62 101 LEU A CA 1
ATOM 742 C C . LEU A 1 101 ? -2.125 3.772 -10.541 1.00 97.62 101 LEU A C 1
ATOM 744 O O . LEU A 1 101 ? -2.013 4.764 -9.826 1.00 97.62 101 LEU A O 1
ATOM 748 N N . GLN A 1 102 ? -3.307 3.184 -10.752 1.00 98.12 102 GLN A N 1
ATOM 749 C CA . GLN A 1 102 ? -4.554 3.700 -10.178 1.00 98.12 102 GLN A CA 1
ATOM 750 C C . GLN A 1 102 ? -4.542 3.668 -8.650 1.00 98.12 102 GLN A C 1
ATOM 752 O O . GLN A 1 102 ? -4.995 4.624 -8.021 1.00 98.12 102 GLN A O 1
ATOM 757 N N . MET A 1 103 ? -3.965 2.625 -8.046 1.00 98.31 103 MET A N 1
ATOM 758 C CA . MET A 1 103 ? -3.787 2.556 -6.594 1.00 98.31 103 MET A CA 1
ATOM 759 C C . MET A 1 103 ? -2.868 3.674 -6.098 1.00 98.31 103 MET A C 1
ATOM 761 O O . MET A 1 103 ? -3.221 4.404 -5.172 1.00 98.31 103 MET A O 1
ATOM 765 N N . ILE A 1 104 ? -1.727 3.878 -6.763 1.00 98.44 104 ILE A N 1
ATOM 766 C CA . ILE A 1 104 ? -0.784 4.946 -6.406 1.00 98.44 104 ILE A CA 1
ATOM 767 C C . ILE A 1 104 ? -1.449 6.321 -6.537 1.00 98.44 104 ILE A C 1
ATOM 769 O O . ILE A 1 104 ? -1.413 7.123 -5.608 1.00 98.44 104 ILE A O 1
ATOM 773 N N . LEU A 1 105 ? -2.121 6.595 -7.655 1.00 98.19 105 LEU A N 1
ATOM 774 C CA . LEU A 1 105 ? -2.818 7.863 -7.863 1.00 98.19 105 LEU A CA 1
ATOM 775 C C . LEU A 1 105 ? -3.955 8.071 -6.855 1.00 98.19 105 LEU A C 1
ATOM 777 O O . LEU A 1 105 ? -4.142 9.193 -6.389 1.00 98.19 105 LEU A O 1
ATOM 781 N N . MET A 1 106 ? -4.684 7.014 -6.481 1.00 97.81 106 MET A N 1
A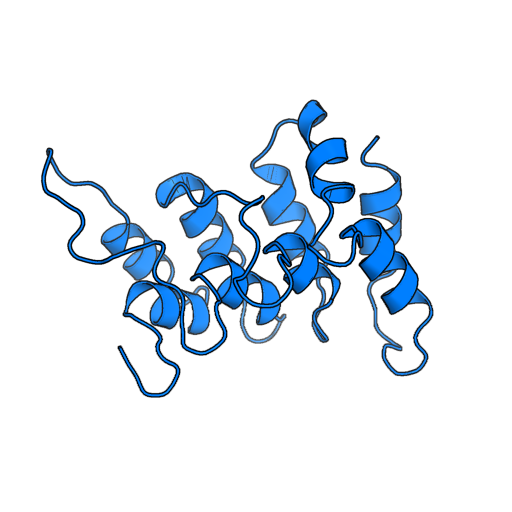TOM 782 C CA . MET A 1 106 ? -5.734 7.081 -5.462 1.00 97.81 106 MET A CA 1
ATOM 783 C C . MET A 1 106 ? -5.182 7.521 -4.107 1.00 97.81 106 MET A C 1
ATOM 785 O O . MET A 1 106 ? -5.773 8.391 -3.468 1.00 97.81 106 MET A O 1
ATOM 789 N N . MET A 1 107 ? -4.038 6.970 -3.699 1.00 98.12 107 MET A N 1
ATOM 790 C CA . MET A 1 107 ? -3.362 7.361 -2.463 1.00 98.12 107 MET A CA 1
ATOM 791 C C . MET A 1 107 ? -2.933 8.831 -2.501 1.00 98.12 107 MET A C 1
ATOM 793 O O . MET A 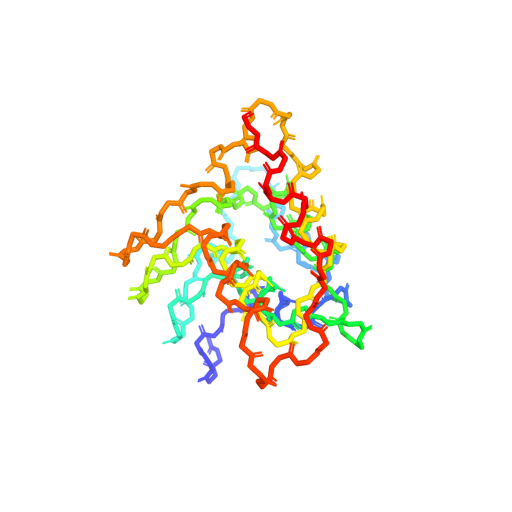1 107 ? -3.244 9.580 -1.582 1.00 98.12 107 MET A O 1
ATOM 797 N N . PHE A 1 108 ? -2.292 9.278 -3.586 1.00 97.75 108 PHE A N 1
ATOM 798 C CA . PHE A 1 108 ? -1.811 10.660 -3.721 1.00 97.75 108 PHE A CA 1
ATOM 799 C C . PHE A 1 108 ? -2.934 11.693 -3.868 1.00 97.75 108 PHE A C 1
ATOM 801 O O . PHE A 1 108 ? -2.769 12.835 -3.443 1.00 97.75 108 PHE A O 1
ATOM 808 N N . LYS A 1 109 ? -4.081 11.312 -4.448 1.00 96.19 109 LYS A N 1
ATOM 809 C CA . LYS A 1 109 ? -5.240 12.199 -4.639 1.00 96.19 109 LYS A CA 1
ATOM 810 C C . LYS A 1 109 ? -5.796 12.747 -3.320 1.00 96.19 109 LYS A C 1
ATOM 812 O O . LYS A 1 109 ? -6.420 13.803 -3.338 1.00 96.19 109 LYS A O 1
ATOM 817 N N . GLN A 1 110 ? -5.567 12.058 -2.201 1.00 93.00 110 GLN A N 1
ATOM 818 C CA . GLN A 1 110 ? -6.064 12.483 -0.887 1.00 93.00 110 GLN A CA 1
ATOM 819 C C . GLN A 1 110 ? -5.210 13.584 -0.243 1.00 93.00 110 GLN A C 1
ATOM 821 O O . GLN A 1 110 ? -5.600 14.129 0.785 1.00 93.00 110 GLN A O 1
ATOM 826 N N . PHE A 1 111 ? -4.058 13.918 -0.834 1.00 95.00 111 PHE A N 1
ATOM 827 C CA . PHE A 1 111 ? -3.088 14.852 -0.269 1.00 95.00 111 PHE A CA 1
ATOM 828 C C . PHE A 1 111 ? -2.818 16.018 -1.215 1.00 95.00 111 PHE A C 1
ATOM 830 O O . PHE A 1 111 ? -2.872 15.890 -2.445 1.00 95.00 111 PHE A O 1
ATOM 837 N N . GLU A 1 112 ? -2.477 17.170 -0.640 1.00 95.88 112 GLU A N 1
ATOM 838 C CA . GLU A 1 112 ? -2.081 18.330 -1.423 1.00 95.88 112 GLU A CA 1
ATOM 839 C C . GLU A 1 112 ? -0.777 18.053 -2.178 1.00 95.88 112 GLU A C 1
ATOM 841 O O . GLU A 1 112 ? 0.122 17.351 -1.713 1.00 95.88 112 GLU A O 1
ATOM 846 N N . ARG A 1 113 ? -0.631 18.670 -3.355 1.00 95.31 113 ARG A N 1
ATOM 847 C CA . ARG A 1 113 ? 0.536 18.458 -4.221 1.00 95.31 113 ARG A CA 1
ATOM 848 C C . ARG A 1 113 ? 1.873 18.772 -3.535 1.00 95.31 113 ARG A C 1
ATOM 850 O O . ARG A 1 113 ? 2.885 18.182 -3.899 1.00 95.31 113 ARG A O 1
ATOM 857 N N . LYS A 1 114 ? 1.882 19.682 -2.554 1.00 95.44 114 LYS A N 1
ATOM 858 C CA . LYS A 1 114 ? 3.079 20.046 -1.777 1.00 95.44 114 LYS A CA 1
ATOM 859 C C . LYS A 1 114 ? 3.613 18.883 -0.924 1.00 95.44 114 LYS A C 1
ATOM 861 O O . LYS A 1 114 ? 4.813 18.821 -0.678 1.00 95.44 114 LYS A O 1
ATOM 866 N N . ASP A 1 115 ? 2.748 17.941 -0.544 1.00 96.25 115 ASP A N 1
ATOM 867 C CA . ASP A 1 115 ? 3.090 16.802 0.316 1.00 96.25 115 ASP A CA 1
ATOM 868 C C . ASP A 1 115 ? 3.562 15.584 -0.492 1.00 96.25 115 ASP A C 1
ATOM 870 O O . ASP A 1 115 ? 4.153 14.649 0.047 1.00 96.25 115 ASP A O 1
ATOM 874 N N . TRP A 1 116 ? 3.372 15.600 -1.816 1.00 97.75 116 TRP A N 1
ATOM 875 C CA . TRP A 1 116 ? 3.699 14.474 -2.694 1.00 97.75 116 TRP A CA 1
ATOM 876 C C . TRP A 1 116 ? 5.173 14.082 -2.637 1.00 97.75 116 TRP A C 1
ATOM 878 O O . TRP A 1 116 ? 5.495 12.896 -2.699 1.00 97.75 116 TRP A O 1
ATOM 888 N N . LYS A 1 117 ? 6.073 15.065 -2.513 1.00 97.69 117 LYS A N 1
ATOM 889 C CA . LYS A 1 117 ? 7.505 14.805 -2.343 1.00 97.69 117 LYS A CA 1
ATOM 890 C C . LYS A 1 117 ? 7.757 13.975 -1.089 1.00 97.69 117 LYS A C 1
ATOM 892 O O . LYS A 1 117 ? 8.471 12.983 -1.144 1.00 97.69 117 LYS A O 1
ATOM 897 N N . MET A 1 118 ? 7.164 14.377 0.031 1.00 97.06 118 MET A N 1
ATOM 898 C CA . MET A 1 118 ? 7.346 13.696 1.306 1.00 97.06 118 MET A CA 1
ATOM 899 C C . MET A 1 118 ? 6.857 12.247 1.216 1.00 97.06 118 MET A C 1
ATOM 901 O O . MET A 1 118 ? 7.609 11.353 1.580 1.00 97.06 118 MET A O 1
ATOM 905 N N . LEU A 1 119 ? 5.699 11.995 0.597 1.00 97.56 119 LEU A N 1
ATOM 906 C CA . LEU A 1 119 ? 5.186 10.634 0.390 1.00 97.56 119 LEU A CA 1
ATOM 907 C C . LEU A 1 119 ? 6.097 9.776 -0.505 1.00 97.56 119 LEU A C 1
ATOM 909 O O . LEU A 1 119 ? 6.429 8.646 -0.155 1.00 97.56 119 LEU A O 1
ATOM 913 N N . ALA A 1 120 ? 6.531 10.304 -1.653 1.00 98.25 120 ALA A N 1
ATOM 914 C CA . ALA A 1 120 ? 7.362 9.562 -2.608 1.00 98.25 120 ALA A CA 1
ATOM 915 C C . ALA A 1 120 ? 8.783 9.270 -2.089 1.00 98.25 120 ALA A C 1
ATOM 917 O O . ALA A 1 120 ? 9.434 8.339 -2.573 1.00 98.25 120 ALA A O 1
ATOM 918 N N . HIS A 1 121 ? 9.252 10.062 -1.122 1.00 98.12 121 HIS A N 1
ATOM 919 C CA . HIS A 1 121 ? 10.595 10.002 -0.547 1.00 98.12 121 HIS A CA 1
ATOM 920 C C . HIS A 1 121 ? 10.616 9.573 0.929 1.00 98.12 121 HIS A C 1
ATOM 922 O O . HIS A 1 121 ? 11.666 9.667 1.564 1.00 98.12 121 HIS A O 1
ATOM 928 N N . TYR A 1 122 ? 9.494 9.108 1.482 1.00 98.31 122 TYR A N 1
ATOM 929 C CA . TYR A 1 122 ? 9.432 8.679 2.878 1.00 98.31 122 TYR A CA 1
ATOM 930 C C . TYR A 1 122 ? 10.259 7.399 3.073 1.00 98.31 122 TYR A C 1
ATOM 932 O O . TYR A 1 122 ? 10.001 6.431 2.362 1.00 98.31 122 TYR A O 1
ATOM 940 N N . PRO A 1 123 ? 11.256 7.355 3.971 1.00 98.31 123 PRO A N 1
ATOM 941 C CA . PRO A 1 123 ? 12.100 6.176 4.133 1.00 98.31 123 PRO A CA 1
ATOM 942 C C . PRO A 1 123 ? 11.456 5.127 5.050 1.00 98.31 123 PRO A C 1
ATOM 944 O O . PRO A 1 123 ? 10.931 5.458 6.111 1.00 98.31 123 PRO A O 1
ATOM 947 N N . ASN A 1 124 ? 11.575 3.853 4.680 1.00 98.50 124 ASN A N 1
ATOM 948 C CA . ASN A 1 124 ? 11.369 2.727 5.592 1.00 98.50 124 ASN A CA 1
ATOM 949 C C . ASN A 1 124 ? 12.598 2.504 6.511 1.00 98.50 124 ASN A C 1
ATOM 951 O O . ASN A 1 124 ? 13.596 3.228 6.423 1.00 98.50 124 ASN A O 1
ATOM 955 N N . LEU A 1 125 ? 12.587 1.469 7.365 1.00 98.12 125 LEU A N 1
ATOM 956 C CA . LEU A 1 125 ? 13.702 1.168 8.288 1.00 98.12 125 LEU A CA 1
ATOM 957 C C . LEU A 1 125 ? 15.004 0.782 7.571 1.00 98.12 125 LEU A C 1
ATOM 959 O O . LEU A 1 125 ? 16.088 0.922 8.131 1.00 98.12 125 LEU A O 1
ATOM 963 N N . SER A 1 126 ? 14.915 0.321 6.323 1.00 97.88 126 SER A N 1
ATOM 964 C CA . SER A 1 126 ? 16.074 0.048 5.463 1.00 97.88 126 SER A CA 1
ATOM 965 C C . SER A 1 126 ? 16.514 1.272 4.656 1.00 97.88 126 SER A C 1
ATOM 967 O O . SER A 1 126 ? 17.322 1.141 3.733 1.00 97.88 126 SER A O 1
ATOM 969 N N . THR A 1 127 ? 15.986 2.461 4.965 1.00 98.06 127 THR A N 1
ATOM 970 C CA . THR A 1 127 ? 16.219 3.731 4.255 1.00 98.06 127 THR A CA 1
ATOM 971 C C . THR A 1 127 ? 15.811 3.715 2.778 1.00 98.06 127 THR A C 1
ATOM 973 O O . THR A 1 127 ? 16.233 4.570 2.002 1.00 98.06 127 THR A O 1
ATOM 976 N N . LYS A 1 128 ? 14.990 2.743 2.362 1.00 98.56 128 LYS A N 1
ATOM 977 C CA . LYS A 1 128 ? 14.403 2.713 1.019 1.00 98.56 128 LYS A CA 1
ATOM 978 C C . LYS A 1 128 ? 13.153 3.564 1.011 1.00 98.56 128 LYS A C 1
ATOM 980 O O . LYS A 1 128 ? 12.364 3.485 1.939 1.00 98.56 128 LYS A O 1
ATOM 985 N N . THR A 1 129 ? 12.989 4.345 -0.046 1.00 98.69 129 THR A N 1
ATOM 986 C CA . THR A 1 129 ? 11.764 5.105 -0.308 1.00 98.69 129 THR A CA 1
ATOM 987 C C . THR A 1 129 ? 10.863 4.359 -1.295 1.00 98.69 129 THR A C 1
ATOM 989 O O . THR A 1 129 ? 11.355 3.487 -2.027 1.00 98.69 129 THR A O 1
ATOM 992 N N . PRO A 1 130 ? 9.573 4.723 -1.435 1.00 98.62 130 PRO A N 1
ATOM 993 C CA . PRO A 1 130 ? 8.730 4.164 -2.485 1.00 98.62 130 PRO A CA 1
ATOM 994 C C . PRO A 1 130 ? 9.320 4.391 -3.879 1.00 98.62 130 PRO A C 1
ATOM 996 O O . PRO A 1 130 ? 9.298 3.495 -4.721 1.00 98.62 130 PRO A O 1
ATOM 999 N N . LEU A 1 131 ? 9.934 5.554 -4.124 1.00 98.56 131 LEU A N 1
ATOM 1000 C CA . LEU A 1 131 ? 10.631 5.818 -5.380 1.00 98.56 131 LEU A CA 1
ATOM 1001 C C . LEU A 1 131 ? 11.821 4.868 -5.606 1.00 98.56 131 LEU A C 1
ATOM 1003 O O . LEU A 1 131 ? 12.039 4.423 -6.735 1.00 98.56 131 LEU A O 1
ATOM 1007 N N . ASP A 1 132 ? 12.588 4.528 -4.569 1.00 98.38 132 ASP A N 1
ATOM 1008 C CA . ASP A 1 132 ? 13.687 3.562 -4.694 1.00 98.38 132 ASP A CA 1
ATOM 1009 C C . ASP A 1 132 ? 13.175 2.158 -5.005 1.00 98.38 132 ASP A C 1
ATOM 1011 O O . ASP A 1 132 ? 13.729 1.484 -5.878 1.00 98.38 132 ASP A O 1
ATOM 1015 N N . LEU A 1 133 ? 12.091 1.732 -4.350 1.00 97.75 133 LEU A N 1
ATOM 1016 C CA . LEU A 1 133 ? 11.456 0.447 -4.636 1.00 97.75 133 LEU A CA 1
ATOM 1017 C C . LEU A 1 133 ? 10.908 0.397 -6.066 1.00 97.75 133 LEU A C 1
ATOM 1019 O O . LEU A 1 133 ? 11.122 -0.601 -6.753 1.00 97.75 133 LEU A O 1
ATOM 1023 N N . ALA A 1 134 ? 10.311 1.483 -6.568 1.00 97.69 134 ALA A N 1
ATOM 1024 C CA . ALA A 1 134 ? 9.871 1.576 -7.961 1.00 97.69 134 ALA A CA 1
ATOM 1025 C C . ALA A 1 134 ? 11.045 1.450 -8.947 1.00 97.69 134 ALA A C 1
ATOM 1027 O O . ALA A 1 134 ? 10.948 0.746 -9.955 1.00 97.69 134 ALA A O 1
ATOM 1028 N N . ARG A 1 135 ? 12.189 2.093 -8.656 1.00 96.69 135 ARG A N 1
ATOM 1029 C CA . ARG A 1 135 ? 13.406 1.962 -9.480 1.00 96.69 135 ARG A CA 1
ATOM 1030 C C . ARG A 1 135 ? 13.917 0.528 -9.492 1.00 96.69 135 ARG A C 1
ATOM 1032 O O . ARG A 1 135 ? 14.292 0.043 -10.557 1.00 96.69 135 ARG A O 1
ATOM 1039 N N . LEU A 1 136 ? 13.953 -0.134 -8.336 1.00 95.44 136 LEU A N 1
ATOM 1040 C CA . LEU A 1 136 ? 14.377 -1.529 -8.233 1.00 95.44 136 LEU A CA 1
ATOM 1041 C C . LEU A 1 136 ? 13.422 -2.439 -9.011 1.00 95.44 136 LEU A C 1
ATOM 1043 O O . LEU A 1 136 ? 13.871 -3.177 -9.881 1.00 95.44 136 LEU A O 1
ATOM 1047 N N . ALA A 1 137 ? 12.114 -2.316 -8.780 1.00 93.69 137 ALA A N 1
ATOM 1048 C CA . ALA A 1 137 ? 11.090 -3.115 -9.444 1.00 93.69 137 ALA A CA 1
ATOM 1049 C C . ALA A 1 137 ? 11.140 -2.986 -10.975 1.00 93.69 137 ALA A C 1
ATOM 1051 O O . ALA A 1 137 ? 11.095 -4.005 -11.658 1.00 93.69 137 ALA A O 1
ATOM 1052 N N . SER A 1 138 ? 11.334 -1.770 -11.501 1.00 92.50 138 SER A N 1
ATOM 1053 C CA . SER A 1 138 ? 11.437 -1.513 -12.949 1.00 92.50 138 SER A CA 1
ATOM 1054 C C . SER A 1 138 ? 12.632 -2.185 -13.640 1.00 92.50 138 SER A C 1
ATOM 1056 O O . SER A 1 138 ? 12.643 -2.318 -14.859 1.00 92.50 138 SER A O 1
ATOM 1058 N N . LYS A 1 139 ? 13.657 -2.587 -12.876 1.00 91.44 139 LYS A N 1
ATOM 1059 C CA . LYS A 1 139 ? 14.872 -3.237 -13.391 1.00 91.44 139 LYS A CA 1
ATOM 1060 C C . LYS A 1 139 ? 14.875 -4.747 -13.173 1.00 91.44 139 LYS A C 1
ATOM 1062 O O . LYS A 1 139 ? 15.744 -5.433 -13.706 1.00 91.44 139 LYS A O 1
ATOM 1067 N N . THR A 1 140 ? 13.956 -5.261 -12.362 1.00 89.25 140 THR A N 1
ATOM 1068 C CA . THR A 1 140 ? 13.939 -6.667 -11.964 1.00 89.25 140 THR A CA 1
ATOM 1069 C C . THR A 1 140 ? 13.385 -7.534 -13.102 1.00 89.25 140 THR A C 1
ATOM 1071 O O . THR A 1 140 ? 12.212 -7.390 -13.447 1.00 89.25 140 THR A O 1
ATOM 1074 N N . PRO A 1 141 ? 14.154 -8.501 -13.644 1.00 82.88 141 PRO A N 1
ATOM 1075 C CA . PRO A 1 141 ? 13.726 -9.313 -14.790 1.00 82.88 141 PRO A CA 1
ATOM 1076 C C . PRO A 1 141 ? 12.486 -10.176 -14.529 1.00 82.88 141 PRO A C 1
ATOM 1078 O O . PRO A 1 141 ? 11.778 -10.542 -15.461 1.00 82.88 141 PRO A O 1
ATOM 1081 N N . THR A 1 142 ? 12.216 -10.512 -13.264 1.00 84.25 142 THR A N 1
ATOM 1082 C CA . THR A 1 142 ? 11.042 -11.299 -12.859 1.00 84.25 142 THR A CA 1
ATOM 1083 C C . THR A 1 142 ? 9.752 -10.473 -12.805 1.00 84.25 142 THR A C 1
ATOM 1085 O O . THR A 1 142 ? 8.677 -11.046 -12.659 1.00 84.25 142 THR A O 1
ATOM 1088 N N . ARG A 1 143 ? 9.826 -9.141 -12.957 1.00 83.25 143 ARG A N 1
ATOM 1089 C CA . ARG A 1 143 ? 8.677 -8.220 -12.978 1.00 83.25 143 ARG A CA 1
ATOM 1090 C C . ARG A 1 143 ? 8.474 -7.605 -14.363 1.00 83.25 143 ARG A C 1
ATOM 1092 O O . ARG A 1 143 ? 8.426 -6.389 -14.512 1.00 83.25 143 ARG A O 1
ATOM 1099 N N . GLN A 1 144 ? 8.339 -8.456 -15.379 1.00 73.00 144 GLN A N 1
ATOM 1100 C CA . GLN A 1 144 ? 8.260 -8.037 -16.789 1.00 73.00 144 GLN A CA 1
ATOM 1101 C C . GLN A 1 144 ? 7.103 -7.068 -17.093 1.00 73.00 144 GLN A C 1
ATOM 1103 O O . GLN A 1 144 ? 7.199 -6.297 -18.041 1.00 73.00 144 GLN A O 1
ATOM 1108 N N . ASN A 1 145 ? 6.054 -7.060 -16.262 1.00 84.81 145 ASN A N 1
ATOM 1109 C CA . ASN A 1 145 ? 4.857 -6.230 -16.437 1.00 84.81 145 ASN A CA 1
ATOM 1110 C C . ASN A 1 145 ? 4.749 -5.085 -15.416 1.00 84.81 145 ASN A C 1
ATOM 1112 O O . ASN A 1 145 ? 3.648 -4.619 -15.131 1.00 84.81 145 ASN A O 1
ATOM 1116 N N . TYR A 1 146 ? 5.859 -4.651 -14.812 1.00 93.81 146 TYR A N 1
ATOM 1117 C CA . TYR A 1 146 ? 5.819 -3.519 -13.887 1.00 93.81 146 TYR A CA 1
ATOM 1118 C C . TYR A 1 146 ? 5.406 -2.225 -14.622 1.00 93.81 146 TYR A C 1
ATOM 1120 O O . TYR A 1 146 ? 6.039 -1.881 -15.625 1.00 93.81 146 TYR A O 1
ATOM 1128 N N . PRO A 1 147 ? 4.399 -1.471 -14.138 1.00 94.88 147 PRO A N 1
ATOM 1129 C CA . PRO A 1 147 ? 3.922 -0.264 -14.811 1.00 94.88 147 PRO A CA 1
ATOM 1130 C C . PRO A 1 147 ? 4.975 0.850 -14.753 1.00 94.88 147 PRO A C 1
ATOM 1132 O O . PRO A 1 147 ? 5.237 1.448 -13.703 1.00 94.88 147 PRO A O 1
ATOM 1135 N N . THR A 1 148 ? 5.588 1.153 -15.898 1.00 94.38 148 THR A N 1
ATOM 1136 C CA . THR A 1 148 ? 6.643 2.178 -16.012 1.00 94.38 148 THR A CA 1
ATOM 1137 C C . THR A 1 148 ? 6.168 3.562 -15.560 1.00 94.38 148 THR A C 1
ATOM 1139 O O . THR A 1 148 ? 6.932 4.343 -14.989 1.00 94.38 148 THR A O 1
ATOM 1142 N N . GLU A 1 149 ? 4.877 3.830 -15.723 1.00 97.44 149 GLU A N 1
ATOM 1143 C CA . GLU A 1 149 ? 4.180 5.049 -15.350 1.00 97.44 149 GLU A CA 1
ATOM 1144 C C . GLU A 1 149 ? 4.235 5.316 -13.846 1.00 97.44 149 GLU A C 1
ATOM 1146 O O . GLU A 1 149 ? 4.290 6.478 -13.448 1.00 97.44 149 GLU A O 1
ATOM 1151 N N . VAL A 1 150 ? 4.283 4.276 -13.003 1.00 97.94 150 VAL A N 1
ATOM 1152 C CA . VAL A 1 150 ? 4.434 4.441 -11.547 1.00 97.94 150 VAL A CA 1
ATOM 1153 C C . VAL A 1 150 ? 5.788 5.063 -11.225 1.00 97.94 150 VAL A C 1
ATOM 1155 O O . VAL A 1 150 ? 5.866 6.027 -10.464 1.00 97.94 150 VAL A O 1
ATOM 1158 N N . LEU A 1 151 ? 6.862 4.558 -11.838 1.00 97.50 151 LEU A N 1
ATOM 1159 C CA .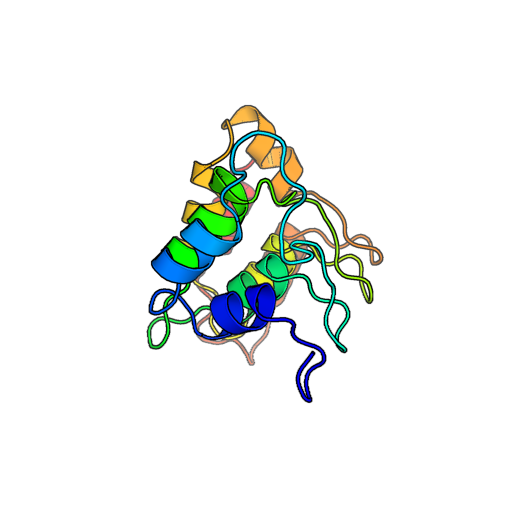 LEU A 1 151 ? 8.195 5.126 -11.646 1.00 97.50 151 LEU A CA 1
ATOM 1160 C C . LEU A 1 151 ? 8.261 6.568 -12.170 1.00 97.50 151 LEU A C 1
ATOM 1162 O O . LEU A 1 151 ? 8.801 7.447 -11.497 1.00 97.50 151 LEU A O 1
ATOM 1166 N N . GLU A 1 152 ? 7.709 6.824 -13.356 1.00 98.06 152 GLU A N 1
ATOM 1167 C CA . GLU A 1 152 ? 7.704 8.166 -13.944 1.00 98.06 152 GLU A CA 1
ATOM 1168 C C . GLU A 1 152 ? 6.854 9.163 -13.152 1.00 98.06 152 GLU A C 1
ATOM 1170 O O . GLU A 1 152 ? 7.230 10.332 -13.037 1.00 98.06 152 GLU A O 1
ATOM 1175 N N . PHE A 1 153 ? 5.744 8.718 -12.563 1.00 98.50 153 PHE A N 1
ATOM 1176 C CA . PHE A 1 153 ? 4.940 9.524 -11.652 1.00 98.50 153 PHE A CA 1
ATOM 1177 C C . PHE A 1 153 ? 5.732 9.885 -10.391 1.00 98.50 153 PHE A C 1
ATOM 1179 O O . PHE A 1 153 ? 5.898 11.069 -10.100 1.00 98.50 153 PHE A O 1
ATOM 1186 N N . LEU A 1 154 ? 6.306 8.896 -9.697 1.00 98.38 154 LEU A N 1
ATOM 1187 C CA . LEU A 1 154 ? 7.041 9.129 -8.448 1.00 98.38 154 LEU A CA 1
ATOM 1188 C C . LEU A 1 154 ? 8.275 10.027 -8.647 1.00 98.38 154 LEU A C 1
ATOM 1190 O O . LEU A 1 154 ? 8.578 10.849 -7.789 1.00 98.38 154 LEU A O 1
ATOM 1194 N N . LYS A 1 155 ? 8.958 9.962 -9.802 1.00 97.69 155 LYS A N 1
ATOM 1195 C CA . LYS A 1 155 ? 10.056 10.895 -10.146 1.00 97.69 155 LYS A CA 1
ATOM 1196 C C . LYS A 1 155 ? 9.612 12.363 -10.246 1.00 97.69 155 LYS A C 1
ATOM 1198 O O . LYS A 1 155 ? 10.452 13.264 -10.148 1.00 97.69 155 LYS A O 1
ATOM 1203 N N . LYS A 1 156 ? 8.328 12.613 -10.522 1.00 97.31 156 LYS A N 1
ATOM 1204 C CA . LYS A 1 156 ? 7.751 13.959 -10.683 1.00 97.31 156 LYS A CA 1
ATOM 1205 C C . LYS A 1 156 ? 7.237 14.550 -9.367 1.00 97.31 156 LYS A C 1
ATOM 1207 O O . LYS A 1 156 ? 6.963 15.749 -9.334 1.00 97.31 156 LYS A O 1
ATOM 1212 N N . CYS A 1 157 ? 7.140 13.758 -8.302 1.00 96.25 157 CYS A N 1
ATOM 1213 C CA . CYS A 1 157 ? 6.814 14.215 -6.953 1.00 96.25 157 CYS A CA 1
ATOM 1214 C C . CYS A 1 157 ? 8.029 14.948 -6.344 1.00 96.25 157 CYS A C 1
ATOM 1216 O O . CYS A 1 157 ? 8.880 14.320 -5.722 1.00 96.25 157 CYS A O 1
ATOM 1218 N N . ARG A 1 158 ? 8.154 16.263 -6.584 1.00 82.50 158 ARG A N 1
ATOM 1219 C CA . ARG A 1 158 ? 9.317 17.094 -6.205 1.00 82.50 158 ARG A CA 1
ATOM 1220 C C . ARG A 1 158 ? 9.019 18.117 -5.126 1.00 82.50 158 ARG A C 1
ATOM 1222 O O . ARG A 1 158 ? 7.885 18.632 -5.124 1.00 82.50 158 ARG A O 1
#

Radius of gyration: 15.25 Å; chains: 1; bounding box: 38×37×38 Å

pLDDT: mean 94.7, std 6.03, range [71.06, 98.75]

Sequence (158 aa):
VDALGDNLVTACARAGDRCADVLSELLRSRDGQPPLFRPHHTNADGYTALHVASSQHSAANSRLHTVHVLIVHGGFDITEGDLKGGDTALHLAVNSPNCDLQMILMMFKQFERKDWKMLAHYPNLSTKTPLDLARLASKTPTRQNYPTEVLEFLKKCR

Secondary structure (DSSP, 8-state):
--TTS--HHHHHHHH-GGGHHHHHHHH---TTPPPSS-TT---TTS--HHHHHHHH-BTTB--HHHHHIIIIIT---TTPBPTTT--BHHHHHHTSTT--HHHHHHHHHTS-GGGHHHHHT---TTS--HHHHHHHHHH-TT-TT--HHHHHHHHH--

Foldseek 3Di:
DDPQQDDPLLVLLLQAPVSLVVNLVQLDDDDPDDRPDDQQGATPQQDGSLLNNLQNAAPVGHHLSVNLSCVPRNVDDQQQAGPP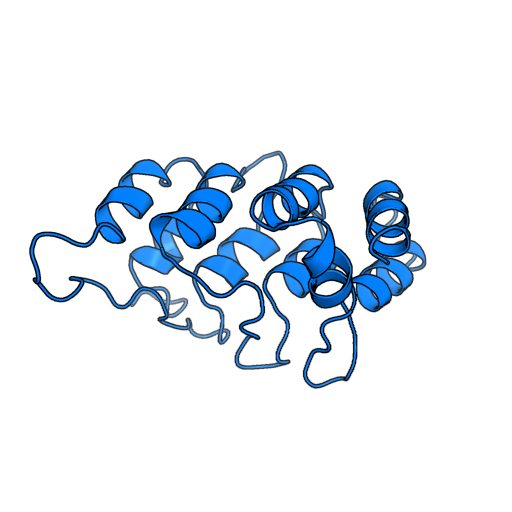WGQGSLLNLLLHLRNDPSSVVSNPVVDDLLCLLCQQLRQTNVNDGSLNSNVVLVPDPVSPPRPVVNNVVSVPSD

InterPro domains:
  IPR002110 Ankyrin repeat [PF12796] (14-98)
  IPR002110 Ankyrin repeat [SM00248] (45-80)
  IPR002110 Ankyrin repeat [SM00248] (85-116)
  IPR036770 Ankyrin repeat-containing domain superfamily [G3DSA:1.25.40.20] (5-155)
  IPR036770 Ankyrin repeat-containing domain superfamily [SSF48403] (18-138)